Protein AF-A0A2Z3I052-F1 (afdb_monomer_lite)

Structure (mmCIF, N/CA/C/O backbone):
data_AF-A0A2Z3I052-F1
#
_entry.id   AF-A0A2Z3I052-F1
#
loop_
_atom_site.group_PDB
_atom_site.id
_atom_site.type_symbol
_atom_site.label_atom_id
_atom_site.label_alt_id
_atom_site.label_comp_id
_atom_site.label_asym_id
_atom_site.label_entity_id
_atom_site.label_seq_id
_atom_site.pdbx_PDB_ins_code
_atom_site.Cartn_x
_atom_site.Cartn_y
_atom_site.Cartn_z
_atom_site.occupancy
_atom_site.B_iso_or_equiv
_atom_site.auth_seq_id
_atom_site.auth_comp_id
_atom_site.auth_asym_id
_atom_site.auth_atom_id
_atom_site.pdbx_PDB_model_num
ATOM 1 N N . MET A 1 1 ? -15.409 6.045 19.061 1.00 59.97 1 MET A N 1
ATOM 2 C CA . MET A 1 1 ? -14.254 6.307 18.178 1.00 59.97 1 MET A CA 1
ATOM 3 C C . MET A 1 1 ? -14.326 5.267 17.074 1.00 59.97 1 MET A C 1
ATOM 5 O O . MET A 1 1 ? -14.246 4.097 17.432 1.00 59.97 1 MET A O 1
ATOM 9 N N . SER A 1 2 ? -14.579 5.645 15.811 1.00 69.25 2 SER A N 1
ATOM 10 C CA . SER A 1 2 ? -14.405 4.686 14.705 1.00 69.25 2 SER A CA 1
ATOM 11 C C . SER A 1 2 ? -12.911 4.385 14.584 1.00 69.25 2 SER A C 1
ATOM 13 O O . SER A 1 2 ? -12.076 5.265 14.835 1.00 69.25 2 SER A O 1
ATOM 15 N N . LYS A 1 3 ? -12.558 3.122 14.346 1.00 83.81 3 LYS A N 1
ATOM 16 C CA . LYS A 1 3 ? -11.177 2.747 14.046 1.00 83.81 3 LYS A CA 1
ATOM 17 C C . LYS A 1 3 ? -11.035 2.777 12.526 1.00 83.81 3 LYS A C 1
ATOM 19 O O . LYS A 1 3 ? -11.991 2.518 11.807 1.00 83.81 3 LYS A O 1
ATOM 24 N N . LYS A 1 4 ? -9.849 3.128 12.039 1.00 89.94 4 LYS A N 1
ATOM 25 C CA . LYS A 1 4 ? -9.551 3.163 10.606 1.00 89.94 4 LYS A CA 1
ATOM 26 C C . LYS A 1 4 ? -8.358 2.273 10.296 1.00 89.94 4 LYS A C 1
ATOM 28 O O . LYS A 1 4 ? -7.432 2.190 11.109 1.00 89.94 4 LYS A O 1
ATOM 33 N N . ILE A 1 5 ? -8.394 1.633 9.135 1.00 93.19 5 ILE A N 1
ATOM 34 C CA . ILE A 1 5 ? -7.267 0.937 8.511 1.00 93.19 5 ILE A CA 1
ATOM 35 C C . ILE A 1 5 ? -7.049 1.561 7.132 1.00 93.19 5 ILE A C 1
ATOM 37 O O . ILE A 1 5 ? -8.006 1.864 6.426 1.00 93.19 5 ILE A O 1
ATOM 41 N N . TYR A 1 6 ? -5.785 1.759 6.775 1.00 93.38 6 TYR A N 1
ATOM 42 C CA . TYR A 1 6 ? -5.350 2.227 5.466 1.00 93.38 6 TYR A CA 1
ATOM 43 C C . TYR A 1 6 ? -4.837 1.019 4.688 1.00 93.38 6 TYR A C 1
ATOM 45 O O . TYR A 1 6 ? -3.861 0.400 5.112 1.00 93.38 6 TYR A O 1
ATOM 53 N N . LEU A 1 7 ? -5.510 0.651 3.605 1.00 94.19 7 LEU A N 1
ATOM 54 C CA . LEU A 1 7 ? -5.091 -0.426 2.714 1.00 94.19 7 LEU A CA 1
ATOM 55 C C . LEU A 1 7 ? -4.294 0.165 1.557 1.00 94.19 7 LEU A C 1
ATOM 57 O O . LEU A 1 7 ? -4.696 1.186 1.012 1.00 94.19 7 LEU A O 1
ATOM 61 N N . VAL A 1 8 ? -3.187 -0.468 1.186 1.00 93.88 8 VAL A N 1
ATOM 62 C CA . VAL A 1 8 ? -2.413 -0.123 -0.012 1.00 93.88 8 VAL A CA 1
ATOM 63 C C . VAL A 1 8 ? -2.520 -1.274 -0.990 1.00 93.88 8 VAL A C 1
ATOM 65 O O . VAL A 1 8 ? -2.167 -2.399 -0.633 1.00 93.88 8 VAL A O 1
ATOM 68 N N . TRP A 1 9 ? -3.045 -0.997 -2.177 1.00 94.38 9 TRP A N 1
ATOM 69 C CA . TRP A 1 9 ? -3.326 -1.984 -3.217 1.00 94.38 9 TRP A CA 1
ATOM 70 C C . TRP A 1 9 ? -2.226 -2.006 -4.266 1.00 94.38 9 TRP A C 1
ATOM 72 O O . TRP A 1 9 ? -1.761 -0.951 -4.681 1.00 94.38 9 TRP A O 1
ATOM 82 N N . ASN A 1 10 ? -1.8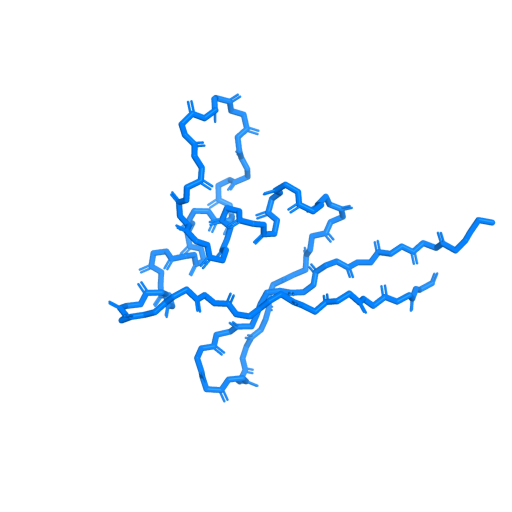49 -3.190 -4.737 1.00 89.69 10 ASN A N 1
ATOM 83 C CA . ASN A 1 10 ? -1.012 -3.304 -5.927 1.00 89.69 10 ASN A CA 1
ATOM 84 C C . ASN A 1 10 ? -1.758 -2.855 -7.203 1.00 89.69 10 ASN A C 1
ATOM 86 O O . ASN A 1 10 ? -2.982 -2.703 -7.209 1.00 89.69 10 ASN A O 1
ATOM 90 N N . ASP A 1 11 ? -1.013 -2.659 -8.294 1.00 86.25 11 ASP A N 1
ATOM 91 C CA . ASP A 1 11 ? -1.527 -2.084 -9.549 1.00 86.25 11 ASP A CA 1
ATOM 92 C C . ASP A 1 11 ? -2.729 -2.837 -10.145 1.00 86.25 11 ASP A C 1
ATOM 94 O O . ASP A 1 11 ? -3.639 -2.227 -10.710 1.00 86.25 11 ASP A O 1
ATOM 98 N N . ASP A 1 12 ? -2.766 -4.164 -10.013 1.00 88.00 12 ASP A N 1
ATOM 99 C CA . ASP A 1 12 ? -3.860 -4.996 -10.526 1.00 88.00 12 ASP A CA 1
ATOM 100 C C . ASP A 1 12 ? -5.009 -5.198 -9.517 1.00 88.00 12 ASP A C 1
ATOM 102 O O . ASP A 1 12 ? -5.984 -5.891 -9.822 1.00 88.00 12 ASP A O 1
ATOM 106 N N . LYS A 1 13 ? -4.921 -4.571 -8.334 1.00 87.38 13 LYS A N 1
ATOM 107 C CA . LYS A 1 13 ? -5.855 -4.699 -7.202 1.00 87.38 13 LYS A CA 1
ATOM 108 C C . LYS A 1 13 ? -6.099 -6.147 -6.763 1.00 87.38 13 LYS A C 1
ATOM 110 O O . LYS A 1 13 ? -7.178 -6.469 -6.259 1.00 87.38 13 LYS A O 1
ATOM 115 N N . SER A 1 14 ? -5.123 -7.033 -6.958 1.00 90.38 14 SER A N 1
ATOM 116 C CA . SER A 1 14 ? -5.204 -8.431 -6.523 1.00 90.38 14 SER A CA 1
ATOM 117 C C . SER A 1 14 ? -4.752 -8.628 -5.074 1.00 90.38 14 SER A C 1
ATOM 119 O O . SER A 1 14 ? -5.262 -9.516 -4.387 1.00 90.38 14 SER A O 1
ATOM 121 N N . GLU A 1 15 ? -3.842 -7.782 -4.587 1.00 89.00 15 GLU A N 1
ATOM 122 C CA . GLU A 1 15 ? -3.237 -7.884 -3.261 1.00 89.00 15 GLU A CA 1
ATOM 123 C C . GLU A 1 15 ? -3.206 -6.518 -2.569 1.00 89.00 15 GLU A C 1
ATOM 125 O O . GLU A 1 15 ? -3.017 -5.474 -3.197 1.00 89.00 15 GLU A O 1
ATOM 130 N N . CYS A 1 16 ? -3.379 -6.520 -1.245 1.00 92.62 16 CYS A N 1
ATOM 131 C CA . CYS A 1 16 ? -3.211 -5.319 -0.439 1.00 92.62 16 CYS A CA 1
ATOM 132 C C . CYS A 1 16 ? -2.537 -5.591 0.901 1.00 92.62 16 CYS A C 1
ATOM 134 O O . CYS A 1 16 ? -2.608 -6.690 1.460 1.00 92.62 16 CYS A O 1
ATOM 136 N N . VAL A 1 17 ? -1.922 -4.544 1.445 1.00 91.88 17 VAL A N 1
ATOM 137 C CA . VAL A 1 17 ? -1.368 -4.521 2.799 1.00 91.88 17 VAL A CA 1
ATOM 138 C C . VAL A 1 17 ? -2.060 -3.446 3.635 1.00 91.88 17 VAL A C 1
ATOM 140 O O . VAL A 1 17 ? -2.322 -2.340 3.168 1.00 91.88 17 VAL A O 1
ATOM 143 N N . GLY A 1 18 ? -2.389 -3.779 4.884 1.00 91.81 18 GLY A N 1
ATOM 144 C CA . GLY A 1 18 ? -3.107 -2.887 5.790 1.00 91.81 18 GLY A CA 1
ATOM 145 C C . GLY A 1 18 ? -2.219 -2.254 6.855 1.00 91.81 18 GLY A C 1
ATOM 146 O O . GLY A 1 18 ? -1.479 -2.945 7.557 1.00 91.81 18 GLY A O 1
ATOM 147 N N . PHE A 1 19 ? -2.378 -0.948 7.053 1.00 91.25 19 PHE A N 1
ATOM 148 C CA . PHE A 1 19 ? -1.683 -0.161 8.066 1.00 91.25 19 PHE A CA 1
ATOM 149 C C . PHE A 1 19 ? -2.661 0.561 8.989 1.00 91.25 19 PHE A C 1
ATOM 151 O O . PHE A 1 19 ? -3.752 0.974 8.605 1.00 91.25 19 PHE A O 1
ATOM 158 N N . LYS A 1 20 ? -2.246 0.761 10.241 1.00 90.50 20 LYS A N 1
ATOM 159 C CA . LYS A 1 20 ? -2.979 1.614 11.196 1.00 90.50 20 LYS A CA 1
ATOM 160 C C . LYS A 1 20 ? -2.604 3.089 11.065 1.00 90.50 20 LYS A C 1
ATOM 162 O O . LYS A 1 20 ? -3.351 3.955 11.511 1.00 90.50 20 LYS A O 1
ATOM 167 N N . SER A 1 21 ? -1.431 3.360 10.504 1.00 88.69 21 SER A N 1
ATOM 168 C CA . SER A 1 21 ? -0.892 4.695 10.303 1.00 88.69 21 SER A CA 1
ATOM 169 C C . SER A 1 21 ? -0.981 5.057 8.828 1.00 88.69 21 SER A C 1
ATOM 171 O O . SER A 1 21 ? -0.513 4.301 7.979 1.00 88.69 21 SER A O 1
ATOM 173 N N . ILE A 1 22 ? -1.519 6.239 8.529 1.00 89.19 22 ILE A N 1
ATOM 174 C CA . ILE A 1 22 ? -1.503 6.797 7.171 1.00 89.19 22 ILE A CA 1
ATOM 175 C C . ILE A 1 22 ? -0.071 7.038 6.672 1.00 89.19 22 ILE A C 1
ATOM 177 O O . ILE A 1 22 ? 0.172 7.057 5.472 1.00 89.19 22 ILE A O 1
ATOM 181 N N . PHE A 1 23 ? 0.882 7.225 7.588 1.00 88.06 23 PHE A N 1
ATOM 182 C CA . PHE A 1 23 ? 2.282 7.439 7.239 1.00 88.06 23 PHE A CA 1
ATOM 183 C C . PHE A 1 23 ? 2.906 6.177 6.631 1.00 88.06 23 PHE A C 1
ATOM 185 O O . PHE A 1 23 ? 3.466 6.248 5.544 1.00 88.06 23 PHE A O 1
ATOM 192 N N . ASP A 1 24 ? 2.713 5.019 7.273 1.00 88.25 24 ASP A N 1
ATOM 193 C CA . ASP A 1 24 ? 3.208 3.739 6.749 1.00 88.25 24 ASP A CA 1
ATOM 194 C C . ASP A 1 24 ? 2.534 3.381 5.417 1.00 88.25 24 ASP A C 1
ATOM 196 O O . ASP A 1 24 ? 3.197 2.902 4.502 1.00 88.25 24 ASP A O 1
ATOM 200 N N . ALA A 1 25 ? 1.234 3.672 5.280 1.00 90.19 25 ALA A N 1
ATOM 201 C CA . ALA A 1 25 ? 0.510 3.462 4.028 1.00 90.19 25 ALA A CA 1
ATOM 202 C C . ALA A 1 25 ? 1.056 4.330 2.884 1.00 90.19 25 ALA A C 1
ATOM 204 O O . ALA A 1 25 ? 1.191 3.855 1.764 1.00 90.19 25 ALA A O 1
ATOM 205 N N . LYS A 1 26 ? 1.419 5.588 3.157 1.00 89.25 26 LYS A N 1
ATOM 206 C CA . LYS A 1 26 ? 2.046 6.460 2.153 1.00 89.25 26 LYS A CA 1
ATOM 207 C C . LYS A 1 26 ? 3.412 5.951 1.718 1.00 89.25 26 LYS A C 1
ATOM 209 O O . LYS A 1 26 ? 3.677 5.936 0.526 1.00 89.25 26 LYS A O 1
ATOM 214 N N . ILE A 1 27 ? 4.231 5.472 2.653 1.00 88.38 27 ILE A N 1
ATOM 215 C CA . ILE A 1 27 ? 5.531 4.874 2.319 1.00 88.38 27 ILE A CA 1
ATOM 216 C C . ILE A 1 27 ? 5.343 3.637 1.441 1.00 88.38 27 ILE A C 1
ATOM 218 O O . ILE A 1 27 ? 6.004 3.513 0.417 1.00 88.38 27 ILE A O 1
ATOM 222 N N . ALA A 1 28 ? 4.406 2.760 1.808 1.00 89.38 28 ALA A N 1
ATOM 223 C CA . ALA A 1 28 ? 4.094 1.574 1.017 1.00 89.38 28 ALA A CA 1
ATOM 224 C C . ALA A 1 28 ? 3.539 1.910 -0.372 1.00 89.38 28 ALA A C 1
ATOM 226 O O . ALA A 1 28 ? 3.624 1.077 -1.266 1.00 89.38 28 ALA A O 1
ATOM 227 N N . ALA A 1 29 ? 2.971 3.106 -0.545 1.00 89.88 29 ALA A N 1
ATOM 228 C CA . ALA A 1 29 ? 2.367 3.532 -1.794 1.00 89.88 29 ALA A CA 1
ATOM 229 C C . ALA A 1 29 ? 3.309 4.290 -2.730 1.00 89.88 29 ALA A C 1
ATOM 231 O O . ALA A 1 29 ? 3.242 4.084 -3.936 1.00 89.88 29 ALA A O 1
ATOM 232 N N . THR A 1 30 ? 4.167 5.161 -2.196 1.00 87.06 30 THR A N 1
ATOM 233 C CA . THR A 1 30 ? 4.952 6.110 -3.006 1.00 87.06 30 THR A CA 1
ATOM 234 C C . THR A 1 30 ? 6.460 6.002 -2.790 1.00 87.06 30 THR A C 1
ATOM 236 O O . THR A 1 30 ? 7.216 6.780 -3.367 1.00 87.06 30 THR A O 1
ATOM 239 N N . GLY A 1 31 ? 6.928 5.135 -1.884 1.00 78.25 31 GLY A N 1
ATOM 240 C CA . GLY A 1 31 ? 8.357 4.930 -1.613 1.00 78.25 31 GLY A CA 1
ATOM 241 C C . GLY A 1 31 ? 9.090 6.140 -1.012 1.00 78.25 31 GLY A C 1
ATOM 242 O O . GLY A 1 31 ? 10.290 6.076 -0.754 1.00 78.25 31 GLY A O 1
ATOM 243 N N . SER A 1 32 ? 8.380 7.242 -0.762 1.00 68.25 32 SER A N 1
ATOM 244 C CA . SER A 1 32 ? 8.887 8.495 -0.193 1.00 68.25 32 SER A CA 1
ATOM 245 C C . SER A 1 32 ? 8.349 8.610 1.241 1.00 68.25 32 SER A C 1
ATOM 247 O O . SER A 1 32 ? 7.165 8.403 1.482 1.00 68.25 32 SER A O 1
ATOM 249 N N . ASP A 1 33 ? 9.139 8.917 2.266 1.00 56.47 33 ASP A N 1
ATOM 250 C CA . ASP A 1 33 ? 10.222 9.897 2.309 1.00 56.47 33 ASP A CA 1
ATOM 251 C C . ASP A 1 33 ? 11.206 9.547 3.444 1.00 56.47 33 ASP A C 1
ATOM 253 O O . ASP A 1 33 ? 10.822 8.860 4.391 1.00 56.47 33 ASP A O 1
ATOM 257 N N . GLY A 1 34 ? 12.450 10.035 3.362 1.00 51.31 34 GLY A N 1
ATOM 258 C CA . GLY A 1 34 ? 13.628 9.685 4.182 1.00 51.31 34 GLY A CA 1
ATOM 259 C C . GLY A 1 34 ? 13.559 9.964 5.695 1.00 51.31 34 GLY A C 1
ATOM 260 O O . GLY A 1 34 ? 14.458 10.584 6.266 1.00 51.31 34 GLY A O 1
ATOM 261 N N . VAL A 1 35 ? 12.516 9.484 6.363 1.00 53.84 35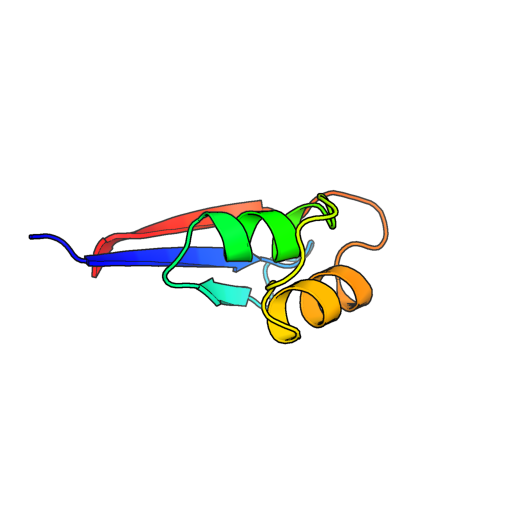 VAL A N 1
ATOM 262 C CA . VAL A 1 35 ? 12.325 9.506 7.810 1.00 53.84 35 VAL A CA 1
ATOM 263 C C . VAL A 1 35 ? 12.800 8.168 8.375 1.00 53.84 35 VAL A C 1
ATOM 265 O O . VAL A 1 35 ? 12.354 7.101 7.974 1.00 53.84 35 VAL A O 1
ATOM 268 N N . PHE A 1 36 ? 13.735 8.208 9.320 1.00 51.69 36 PHE A N 1
ATOM 269 C CA . PHE A 1 36 ? 14.134 7.025 10.081 1.00 51.69 36 PHE A CA 1
ATOM 270 C C . PHE A 1 36 ? 12.967 6.558 10.970 1.00 51.69 36 PHE A C 1
ATOM 272 O O . PHE A 1 36 ? 12.475 7.342 11.782 1.00 51.69 36 PHE A O 1
ATOM 279 N N . GLY A 1 37 ? 12.568 5.284 10.869 1.00 59.22 37 GLY A N 1
ATOM 280 C CA . GLY A 1 37 ? 11.528 4.680 11.725 1.00 59.22 37 GLY A CA 1
ATOM 281 C C . GLY A 1 37 ? 10.361 4.008 10.993 1.00 59.22 37 GLY A C 1
ATOM 282 O O . GLY A 1 37 ? 9.358 3.693 11.630 1.00 59.22 37 GLY A O 1
ATOM 283 N N . ASN A 1 38 ? 10.485 3.798 9.685 1.00 66.62 38 AS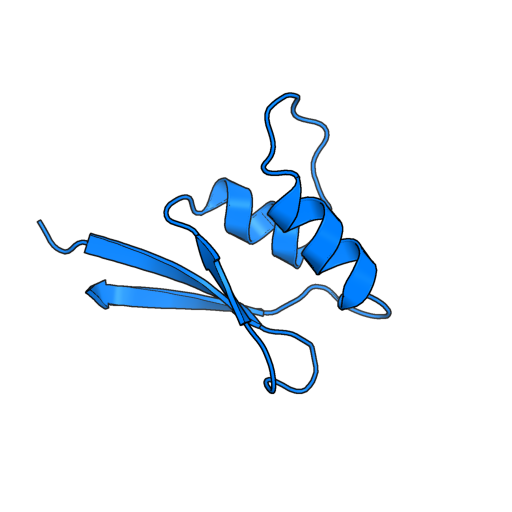N A N 1
ATOM 284 C CA . ASN A 1 38 ? 9.445 3.229 8.835 1.00 66.62 38 ASN A CA 1
ATOM 285 C C . ASN A 1 38 ? 9.251 1.726 9.070 1.00 66.62 38 ASN A C 1
ATOM 287 O O . ASN A 1 38 ? 10.161 1.013 9.503 1.00 66.62 38 ASN A O 1
ATOM 291 N N . SER A 1 39 ? 8.063 1.224 8.734 1.00 75.19 39 SER A N 1
ATOM 292 C CA . SER A 1 39 ? 7.815 -0.215 8.689 1.00 75.19 39 SER A CA 1
ATOM 293 C C . SER A 1 39 ? 8.575 -0.857 7.526 1.00 75.19 39 SER A C 1
ATOM 295 O O . SER A 1 39 ? 8.316 -0.537 6.370 1.00 75.19 39 SER A O 1
ATOM 297 N N . GLN A 1 40 ? 9.439 -1.837 7.813 1.00 83.56 40 GLN A N 1
ATOM 298 C CA . GLN A 1 40 ? 10.122 -2.643 6.786 1.00 83.56 40 GLN A CA 1
ATOM 299 C C . GLN A 1 40 ? 9.130 -3.316 5.818 1.00 83.56 40 GLN A C 1
ATOM 301 O O . GLN A 1 40 ? 9.448 -3.564 4.657 1.00 83.56 40 GLN A O 1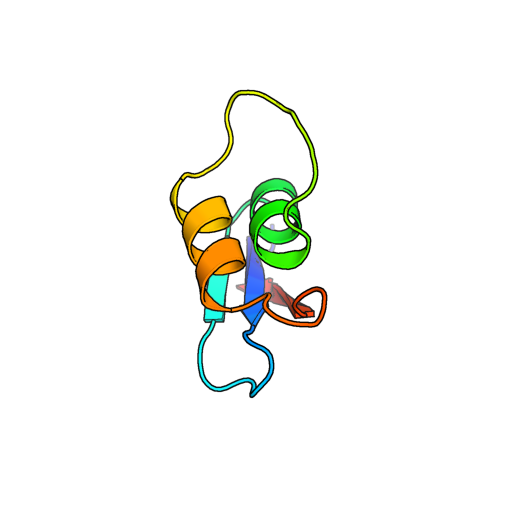
ATOM 306 N N . LEU A 1 41 ? 7.905 -3.583 6.285 1.00 84.56 41 LEU A N 1
ATOM 307 C CA . LEU A 1 41 ? 6.823 -4.104 5.455 1.00 84.56 41 LEU A CA 1
ATOM 308 C C . LEU A 1 41 ? 6.385 -3.103 4.379 1.00 84.56 41 LEU A C 1
ATOM 310 O O . LEU A 1 41 ? 6.076 -3.521 3.271 1.00 84.56 41 LEU A O 1
ATOM 314 N N . ALA A 1 42 ? 6.353 -1.807 4.700 1.00 85.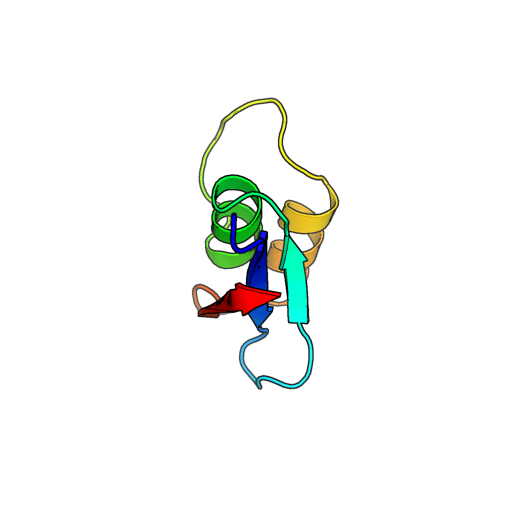56 42 ALA A N 1
ATOM 315 C CA . ALA A 1 42 ? 5.945 -0.769 3.761 1.00 85.56 42 ALA A CA 1
ATOM 316 C C . ALA A 1 42 ? 6.954 -0.641 2.615 1.00 85.56 42 ALA A C 1
ATOM 318 O O . ALA A 1 42 ? 6.566 -0.703 1.455 1.00 85.56 42 ALA A O 1
ATOM 319 N N . GLU A 1 43 ? 8.246 -0.571 2.944 1.00 85.38 43 GLU A N 1
ATOM 320 C CA . GLU A 1 43 ? 9.328 -0.527 1.951 1.00 85.38 43 GLU A CA 1
ATOM 321 C C . GLU A 1 43 ? 9.327 -1.779 1.067 1.00 85.38 43 GLU A C 1
ATOM 323 O O . GLU A 1 43 ? 9.333 -1.677 -0.154 1.00 85.38 43 GLU A O 1
ATOM 328 N N 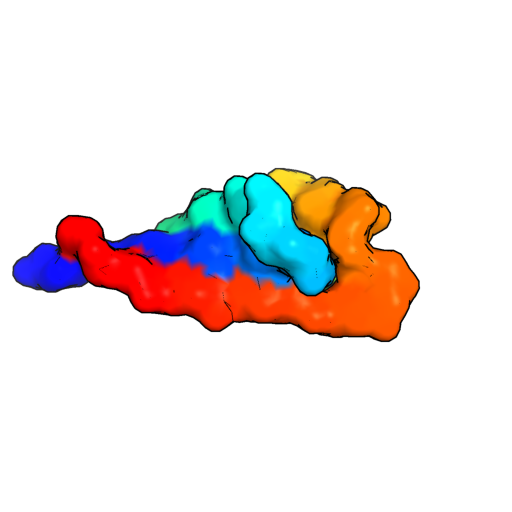. THR A 1 44 ? 9.210 -2.966 1.675 1.00 87.56 44 THR A N 1
ATOM 329 C CA . THR A 1 44 ? 9.181 -4.228 0.917 1.00 87.56 44 THR A CA 1
ATOM 330 C C . THR A 1 44 ? 7.973 -4.303 -0.018 1.00 87.56 44 THR A C 1
ATOM 332 O O . THR A 1 44 ? 8.088 -4.814 -1.126 1.00 87.56 44 THR A O 1
ATOM 335 N N . PHE A 1 45 ? 6.804 -3.824 0.414 1.00 88.31 45 PHE A N 1
ATOM 336 C CA . PHE A 1 45 ? 5.606 -3.833 -0.425 1.00 88.31 45 PHE A CA 1
ATOM 337 C C . PHE A 1 45 ? 5.752 -2.887 -1.621 1.00 88.31 45 PHE A C 1
ATOM 339 O O . PHE A 1 45 ? 5.449 -3.280 -2.745 1.00 88.31 45 PHE A O 1
ATOM 346 N N . TYR A 1 46 ? 6.274 -1.682 -1.388 1.00 86.69 46 TYR A N 1
ATOM 347 C CA . TYR A 1 46 ? 6.570 -0.733 -2.456 1.00 86.69 46 TYR A CA 1
ATOM 348 C C . TYR A 1 46 ? 7.563 -1.322 -3.468 1.00 86.69 46 TYR A C 1
ATOM 350 O O . TYR A 1 46 ? 7.261 -1.380 -4.655 1.00 86.69 46 TYR A O 1
ATOM 358 N N . ASP A 1 47 ? 8.691 -1.868 -3.002 1.00 87.31 47 ASP A N 1
ATOM 359 C CA . ASP A 1 47 ? 9.722 -2.462 -3.865 1.00 87.31 47 ASP A CA 1
ATOM 360 C C . ASP A 1 47 ? 9.201 -3.623 -4.733 1.00 87.31 47 ASP A C 1
ATOM 362 O O . ASP A 1 47 ? 9.732 -3.882 -5.815 1.00 87.31 47 ASP A O 1
ATOM 366 N N . LEU A 1 48 ? 8.182 -4.348 -4.262 1.00 87.00 48 LEU A N 1
ATOM 367 C CA . LEU A 1 48 ? 7.596 -5.480 -4.982 1.00 87.00 48 LEU A CA 1
ATOM 368 C C . LEU A 1 48 ? 6.563 -5.061 -6.033 1.00 87.00 48 LEU A C 1
ATOM 370 O O . LEU A 1 48 ? 6.491 -5.702 -7.083 1.00 87.00 48 LEU A O 1
ATOM 374 N N . TYR A 1 49 ? 5.753 -4.038 -5.749 1.00 86.31 49 TYR A N 1
ATOM 375 C CA . TYR A 1 49 ? 4.553 -3.742 -6.539 1.00 86.31 49 TYR A CA 1
ATOM 376 C C . TYR A 1 49 ? 4.569 -2.377 -7.234 1.00 86.31 49 TYR A C 1
ATOM 378 O O . TYR A 1 49 ? 3.897 -2.232 -8.251 1.00 86.31 49 TYR A O 1
ATOM 386 N N . ALA A 1 50 ? 5.345 -1.401 -6.762 1.00 79.31 50 ALA A N 1
ATOM 387 C CA . ALA A 1 50 ? 5.424 -0.062 -7.349 1.00 79.31 50 ALA A CA 1
ATOM 388 C C . ALA A 1 50 ? 6.492 0.008 -8.459 1.00 79.31 50 ALA A C 1
ATOM 390 O O . ALA A 1 50 ? 7.505 0.699 -8.348 1.00 79.31 50 ALA A O 1
ATOM 391 N N . ILE A 1 51 ? 6.295 -0.771 -9.530 1.00 73.88 51 ILE A N 1
ATOM 392 C CA . ILE A 1 51 ? 7.271 -0.890 -10.630 1.00 73.88 51 ILE A CA 1
ATOM 393 C C . ILE A 1 51 ? 7.198 0.322 -11.568 1.00 73.88 51 ILE A C 1
ATOM 395 O O . ILE A 1 51 ? 8.233 0.833 -11.998 1.00 73.88 51 ILE A O 1
ATOM 399 N N . GLU A 1 52 ? 5.985 0.772 -11.900 1.00 72.69 52 GLU A N 1
ATOM 400 C CA . GLU A 1 52 ? 5.766 1.847 -12.878 1.00 72.69 52 GLU A CA 1
ATOM 401 C C . GLU A 1 52 ? 5.004 3.053 -12.310 1.00 72.69 52 GLU A C 1
ATOM 403 O O . GLU A 1 52 ? 5.138 4.147 -12.859 1.00 72.69 52 GLU A O 1
ATOM 408 N N . ASN A 1 53 ? 4.237 2.891 -11.222 1.00 77.50 53 ASN A N 1
ATOM 409 C CA . ASN A 1 53 ? 3.400 3.946 -10.644 1.00 77.50 53 ASN A CA 1
ATOM 410 C C . ASN A 1 53 ? 3.332 3.878 -9.112 1.00 77.50 53 ASN A C 1
ATOM 412 O O . ASN A 1 53 ? 3.615 2.845 -8.506 1.00 77.50 53 ASN A O 1
ATOM 416 N N . ASP A 1 54 ? 2.900 4.991 -8.513 1.00 83.19 54 ASP A N 1
ATOM 417 C CA . ASP A 1 54 ? 2.471 5.035 -7.116 1.00 83.19 54 ASP A CA 1
ATOM 418 C C . ASP A 1 54 ? 1.216 4.170 -6.915 1.00 83.19 54 ASP A C 1
ATOM 420 O O . ASP A 1 54 ? 0.281 4.208 -7.721 1.00 83.19 54 ASP A O 1
ATOM 424 N N . LEU A 1 55 ? 1.175 3.438 -5.803 1.00 87.88 55 LEU A N 1
ATOM 425 C CA . LEU A 1 55 ? 0.084 2.527 -5.465 1.00 87.88 55 LEU A CA 1
ATOM 426 C C . LEU A 1 55 ? -1.112 3.253 -4.824 1.00 87.88 55 LEU A C 1
ATOM 428 O O . LEU A 1 55 ? -0.992 4.323 -4.221 1.00 87.88 55 LEU A O 1
ATOM 432 N N . GLU A 1 56 ? -2.297 2.652 -4.921 1.00 91.12 56 GLU A N 1
ATOM 433 C CA . GLU A 1 56 ? -3.538 3.246 -4.410 1.00 91.12 56 GLU A CA 1
ATOM 434 C C . GLU A 1 56 ? -3.706 3.001 -2.903 1.00 91.12 56 GLU A C 1
ATOM 436 O O . GLU A 1 56 ? -3.571 1.871 -2.432 1.00 91.12 56 GLU A O 1
ATOM 441 N N . ILE A 1 57 ? -4.071 4.049 -2.153 1.00 93.81 57 ILE A N 1
ATOM 442 C CA . ILE A 1 57 ? -4.422 3.954 -0.729 1.00 93.81 57 ILE A CA 1
ATOM 443 C C . ILE A 1 57 ? -5.939 4.069 -0.553 1.00 93.81 57 ILE A C 1
ATOM 445 O O . ILE A 1 57 ? -6.538 5.072 -0.944 1.00 93.81 57 ILE A O 1
ATOM 449 N N . GLU A 1 58 ? -6.543 3.096 0.123 1.00 94.69 58 GLU A N 1
ATOM 450 C CA . GLU A 1 58 ? -7.958 3.074 0.496 1.00 94.69 58 GLU A CA 1
ATOM 451 C C . GLU A 1 58 ? -8.136 3.200 2.020 1.00 94.69 58 GLU A C 1
ATOM 453 O O . GLU A 1 58 ? -7.489 2.501 2.802 1.00 94.69 58 GLU A O 1
ATOM 458 N N . GLU A 1 59 ? -9.036 4.083 2.466 1.00 94.44 59 GLU A N 1
ATOM 459 C CA . GLU A 1 59 ? -9.421 4.205 3.878 1.00 94.44 59 GLU A CA 1
ATOM 460 C C . GLU A 1 59 ? -10.655 3.356 4.193 1.00 94.44 59 GLU A C 1
ATOM 462 O O . GLU A 1 59 ? -11.734 3.595 3.651 1.00 94.44 59 GLU A O 1
ATOM 467 N N . VAL A 1 60 ? -10.526 2.434 5.150 1.00 93.75 60 VAL A N 1
ATOM 468 C CA . VAL A 1 60 ? -11.622 1.570 5.606 1.00 93.75 60 VAL A CA 1
ATOM 469 C C . VAL A 1 60 ? -11.918 1.823 7.084 1.00 93.75 60 VAL A C 1
ATOM 471 O O . VAL A 1 60 ? -11.021 1.772 7.930 1.00 93.75 60 VAL A O 1
ATOM 474 N N . GLU A 1 61 ? -13.188 2.079 7.410 1.00 91.44 61 GLU A N 1
ATOM 475 C CA . GLU A 1 61 ? -13.661 2.125 8.799 1.00 91.44 61 GLU A CA 1
ATOM 476 C C . GLU A 1 61 ? -13.947 0.715 9.334 1.00 91.44 61 GLU A C 1
ATOM 478 O O . GLU A 1 61 ? -14.567 -0.106 8.656 1.00 91.44 61 GLU A O 1
ATOM 483 N N . ILE A 1 62 ? -13.512 0.453 10.570 1.00 81.25 62 ILE A N 1
ATOM 484 C CA . ILE A 1 62 ? -13.681 -0.814 11.301 1.00 81.25 62 ILE A CA 1
ATOM 485 C C . ILE A 1 62 ? -14.205 -0.609 12.726 1.00 81.25 62 ILE A C 1
ATOM 487 O O . ILE A 1 62 ? -13.963 0.464 13.340 1.00 81.25 62 ILE A O 1
#

Sequence (62 aa):
MSKKIYLVWNDDKSECVGFKSIFDAKIAATGSDGVFGNSQLAETFYDLYAIENDLEIEEVEI

pLDDT: mean 83.66, std 11.31, range [51.31, 94.69]

Secondary structure (DSSP, 8-state):
---EEEEEE-TTSS-EEEESSHHHHHHHHH-----TT--HHHHHHHHHH-SSSPPEEEEEE-

Radius of gyration: 11.16 Å; chains: 1; bounding box: 28×18×31 Å

Foldseek 3Di:
DWQKWKWWAAPVRPDIDIDSDPVQNQCLFPVDDPDPPHDPVSNVNCVVGVPPHGTDIDMDTD